Protein AF-A0A0R2AZG6-F1 (afdb_monomer_lite)

Foldseek 3Di:
DVVVVVLVVLLVVLLVVLCVVANPPVNVVVVLVVVVVVDDPDDPVNSVVVVVV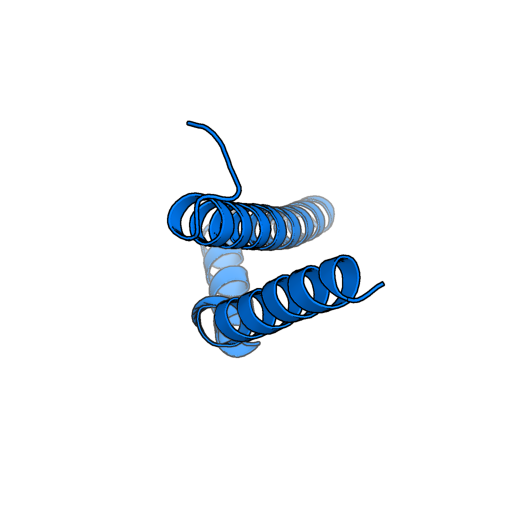VVVVSVVVSVVVSVVVCVVVVVDDD

Sequence (78 aa):
MAENNELRHLISNTADQLVSELYTDDKVQARIADWHANTQEPSLEDEYSYLIAESRDFSEELIFRVLNKLSDEGYLKK

Structure (mmCIF, N/CA/C/O backbone):
data_AF-A0A0R2AZG6-F1
#
_entry.id   AF-A0A0R2AZG6-F1
#
loop_
_atom_site.group_PDB
_atom_site.id
_atom_site.type_symbol
_atom_site.label_atom_id
_atom_site.label_alt_id
_atom_site.label_comp_id
_atom_site.label_asym_id
_atom_site.label_entity_id
_atom_site.label_seq_id
_atom_site.pdbx_PDB_ins_code
_atom_site.Cartn_x
_atom_site.Cartn_y
_atom_site.Cartn_z
_atom_site.occupancy
_atom_site.B_iso_or_equiv
_atom_site.auth_seq_id
_atom_site.auth_comp_id
_atom_site.auth_asym_id
_atom_site.auth_atom_id
_atom_site.pdbx_PDB_model_num
ATOM 1 N N . MET A 1 1 ? -10.350 16.493 21.860 1.00 54.84 1 MET A N 1
ATOM 2 C CA . MET A 1 1 ? -8.902 16.448 21.536 1.00 54.84 1 MET A CA 1
ATOM 3 C C . MET A 1 1 ? -8.344 15.025 21.568 1.00 54.84 1 MET A C 1
ATOM 5 O O . MET A 1 1 ? -7.609 14.703 20.650 1.00 54.84 1 MET A O 1
ATOM 9 N N . ALA A 1 2 ? -8.712 14.171 22.536 1.00 62.22 2 ALA A N 1
ATOM 10 C CA . ALA A 1 2 ? -8.254 12.772 22.606 1.00 62.22 2 ALA A CA 1
ATOM 11 C C . ALA A 1 2 ? -8.661 11.908 21.390 1.00 62.22 2 ALA A C 1
ATOM 13 O O . ALA A 1 2 ? -7.804 11.287 20.780 1.00 62.22 2 ALA A O 1
ATOM 14 N N . GLU A 1 3 ? -9.922 11.980 20.955 1.00 63.72 3 GLU A N 1
ATOM 15 C CA . GLU A 1 3 ? -10.455 11.207 19.814 1.00 63.72 3 GLU A CA 1
ATOM 16 C C . GLU A 1 3 ? -9.731 11.497 18.481 1.00 63.72 3 GLU A C 1
ATOM 18 O O . GLU A 1 3 ? -9.420 10.600 17.702 1.00 63.72 3 GLU A O 1
ATOM 23 N N . ASN A 1 4 ? -9.361 12.761 18.237 1.00 79.31 4 ASN A N 1
ATOM 24 C CA . ASN A 1 4 ? -8.571 13.125 17.057 1.00 79.31 4 ASN A CA 1
ATOM 25 C C . ASN A 1 4 ? -7.135 12.577 17.138 1.00 79.31 4 ASN A C 1
ATOM 27 O O . ASN A 1 4 ? -6.522 12.323 16.106 1.00 79.31 4 ASN A O 1
ATOM 31 N N . ASN A 1 5 ? -6.599 12.402 18.349 1.00 87.75 5 ASN A N 1
ATOM 32 C CA . ASN A 1 5 ? -5.265 11.854 18.559 1.00 87.75 5 ASN A CA 1
ATOM 33 C C . ASN A 1 5 ? -5.241 10.334 18.340 1.00 87.75 5 ASN A C 1
ATOM 35 O O . ASN A 1 5 ? -4.352 9.827 17.664 1.00 87.75 5 ASN A O 1
ATOM 39 N N . GLU A 1 6 ? -6.248 9.619 18.841 1.00 90.38 6 GLU A N 1
ATOM 40 C CA . GLU A 1 6 ? -6.401 8.171 18.640 1.00 90.38 6 GLU A CA 1
ATOM 41 C C . GLU A 1 6 ? -6.538 7.821 17.154 1.00 90.38 6 GLU A C 1
ATOM 43 O O . GLU A 1 6 ? -5.803 6.967 16.657 1.00 90.38 6 GLU A O 1
ATOM 48 N N . LEU A 1 7 ? -7.373 8.556 16.408 1.00 92.50 7 LEU A N 1
ATOM 49 C CA . LEU A 1 7 ? -7.501 8.367 14.960 1.00 92.50 7 LEU A CA 1
ATOM 50 C C . LEU A 1 7 ? -6.179 8.632 14.220 1.00 92.50 7 LEU A C 1
ATOM 52 O O . LEU A 1 7 ? -5.812 7.876 13.322 1.00 92.50 7 LEU A O 1
ATOM 56 N N . ARG A 1 8 ? -5.429 9.675 14.598 1.00 94.50 8 ARG A N 1
ATOM 57 C CA . ARG A 1 8 ? -4.108 9.949 14.004 1.00 94.50 8 ARG A CA 1
ATOM 58 C C . ARG A 1 8 ? -3.118 8.820 14.268 1.00 94.50 8 ARG A C 1
ATOM 60 O O . ARG A 1 8 ? -2.390 8.442 13.355 1.00 94.50 8 ARG A O 1
ATOM 67 N N . HIS A 1 9 ? -3.100 8.274 15.483 1.00 95.94 9 HIS A N 1
ATOM 68 C CA . HIS A 1 9 ? -2.253 7.131 15.816 1.00 95.94 9 HIS A CA 1
ATOM 69 C C . HIS A 1 9 ? -2.651 5.882 15.028 1.00 95.94 9 HIS A C 1
ATOM 71 O O . HIS A 1 9 ? -1.774 5.195 14.511 1.00 95.94 9 HIS A O 1
ATOM 77 N N . LEU A 1 10 ? -3.951 5.617 14.875 1.00 96.00 10 LEU A N 1
ATOM 78 C CA . LEU A 1 10 ? -4.445 4.512 14.057 1.00 96.00 10 LEU A CA 1
ATOM 79 C C . LEU A 1 10 ? -3.990 4.636 12.597 1.00 96.00 10 LEU A C 1
ATOM 81 O O . LEU A 1 10 ? -3.490 3.663 12.029 1.00 96.00 10 LEU A O 1
ATOM 85 N N . ILE A 1 11 ? -4.132 5.828 12.010 1.00 97.12 11 ILE A N 1
ATOM 86 C CA . ILE A 1 11 ? -3.689 6.116 10.640 1.00 97.12 11 ILE A CA 1
ATOM 87 C C . ILE A 1 11 ? -2.173 5.932 10.525 1.00 97.12 11 ILE A C 1
ATOM 89 O O . ILE A 1 11 ? -1.730 5.204 9.644 1.00 97.12 11 ILE A O 1
ATOM 93 N N . SER A 1 12 ? -1.389 6.524 11.433 1.00 97.56 12 SER A N 1
ATOM 94 C CA . SER A 1 12 ? 0.078 6.422 11.424 1.00 97.56 12 SER A CA 1
ATOM 95 C C . SER A 1 12 ? 0.545 4.972 11.522 1.00 97.56 12 SER A C 1
ATOM 97 O O . SER A 1 12 ? 1.281 4.507 10.661 1.00 97.56 12 SER A O 1
ATOM 99 N N . ASN A 1 13 ? 0.049 4.220 12.507 1.00 97.88 13 ASN A N 1
ATOM 100 C CA . ASN A 1 13 ? 0.435 2.823 12.699 1.00 97.88 13 ASN A CA 1
ATOM 101 C C . ASN A 1 13 ? 0.041 1.954 11.497 1.00 97.88 13 ASN A C 1
ATOM 103 O O . ASN A 1 13 ? 0.766 1.035 11.128 1.00 97.88 13 ASN A O 1
ATOM 107 N N . THR A 1 14 ? -1.119 2.220 10.890 1.00 98.06 14 THR A N 1
ATOM 108 C CA . THR A 1 14 ? -1.574 1.470 9.712 1.00 98.06 14 THR A CA 1
ATOM 109 C C . THR A 1 14 ? -0.739 1.817 8.479 1.00 98.06 14 THR A C 1
ATOM 111 O O . THR A 1 14 ? -0.428 0.918 7.702 1.00 98.06 14 THR A O 1
ATOM 114 N N . ALA A 1 15 ? -0.324 3.077 8.326 1.00 98.06 15 ALA A N 1
ATOM 115 C CA . ALA A 1 15 ? 0.602 3.491 7.277 1.00 98.06 15 ALA A CA 1
ATOM 116 C C . ALA A 1 15 ? 1.975 2.824 7.450 1.00 98.06 15 ALA A C 1
ATOM 118 O O . ALA A 1 15 ? 2.480 2.248 6.493 1.00 98.06 15 ALA A O 1
ATOM 119 N N . ASP A 1 16 ? 2.531 2.808 8.665 1.00 98.12 16 ASP A N 1
ATOM 120 C CA . ASP A 1 16 ? 3.816 2.156 8.954 1.00 98.12 16 ASP A CA 1
ATOM 121 C C . ASP A 1 16 ? 3.773 0.648 8.652 1.00 98.12 16 ASP A C 1
ATOM 123 O O . ASP A 1 16 ? 4.691 0.097 8.038 1.00 98.12 16 ASP A O 1
ATOM 127 N N . GLN A 1 17 ? 2.675 -0.019 9.030 1.00 98.06 17 GLN A N 1
ATOM 128 C CA . GLN A 1 17 ? 2.421 -1.422 8.687 1.00 98.06 17 GLN A CA 1
ATOM 129 C C . GLN A 1 17 ? 2.376 -1.624 7.169 1.00 98.06 17 GLN A C 1
ATOM 131 O O . GLN A 1 17 ? 3.084 -2.479 6.642 1.00 98.06 17 GLN A O 1
ATOM 136 N N . LEU A 1 18 ? 1.593 -0.808 6.459 1.00 97.75 18 LEU A N 1
ATOM 137 C CA . LEU A 1 18 ? 1.450 -0.897 5.007 1.00 97.75 18 LEU A CA 1
ATOM 138 C C . LEU A 1 18 ? 2.783 -0.663 4.279 1.00 97.75 18 LEU A C 1
ATOM 140 O O . LEU A 1 18 ? 3.106 -1.389 3.337 1.00 97.75 18 LEU A O 1
ATOM 144 N N . VAL A 1 19 ? 3.583 0.303 4.739 1.00 97.56 19 VAL A N 1
ATOM 145 C CA . VAL A 1 19 ? 4.926 0.561 4.204 1.00 97.56 19 VAL A CA 1
ATOM 146 C C . VAL A 1 19 ? 5.816 -0.657 4.392 1.00 97.56 19 VAL A C 1
ATOM 148 O O . VAL A 1 19 ? 6.365 -1.158 3.415 1.00 97.56 19 VAL A O 1
ATOM 151 N N . SER A 1 20 ? 5.909 -1.190 5.610 1.00 97.69 20 SER A N 1
ATOM 152 C CA . SER A 1 20 ? 6.731 -2.373 5.889 1.00 97.69 20 SER A CA 1
ATOM 153 C C . SER A 1 20 ? 6.301 -3.599 5.065 1.00 97.69 20 SER A C 1
ATOM 155 O O . SER A 1 20 ? 7.135 -4.355 4.551 1.00 97.69 20 SER A O 1
ATOM 157 N N . GLU A 1 21 ? 4.993 -3.784 4.887 1.00 97.12 21 GLU A N 1
ATOM 158 C CA . GLU A 1 21 ? 4.425 -4.929 4.178 1.00 97.12 21 GLU A CA 1
ATOM 159 C C . GLU A 1 21 ? 4.552 -4.834 2.658 1.00 97.12 21 GLU A C 1
ATOM 161 O O . GLU A 1 21 ? 4.852 -5.850 2.030 1.00 97.12 21 GLU A O 1
ATOM 166 N N . LEU A 1 22 ? 4.350 -3.660 2.054 1.00 96.75 22 LEU A N 1
ATOM 167 C CA . LEU A 1 22 ? 4.159 -3.541 0.602 1.00 96.75 22 LEU A CA 1
ATOM 168 C C . LEU A 1 22 ? 4.944 -2.402 -0.061 1.00 96.75 22 LEU A C 1
ATOM 170 O O . LEU A 1 22 ? 5.222 -2.498 -1.255 1.00 96.75 22 LEU A O 1
ATOM 174 N N . TYR A 1 23 ? 5.325 -1.354 0.668 1.00 96.81 23 TYR A N 1
ATOM 175 C CA . TYR A 1 23 ? 5.916 -0.137 0.089 1.00 96.81 23 TYR A CA 1
ATOM 176 C C . TYR A 1 23 ? 7.311 0.186 0.636 1.00 96.81 23 TYR A C 1
ATOM 178 O O . TYR A 1 23 ? 7.700 1.348 0.714 1.00 96.81 23 TYR A O 1
ATOM 186 N N . THR A 1 24 ? 8.086 -0.834 0.999 1.00 96.88 24 THR A N 1
ATOM 187 C CA . THR A 1 24 ? 9.528 -0.676 1.191 1.00 96.88 24 THR A CA 1
ATOM 188 C C . THR A 1 24 ? 10.201 -0.365 -0.148 1.00 96.88 24 THR A C 1
ATOM 190 O O . THR A 1 24 ? 9.706 -0.777 -1.201 1.00 96.88 24 THR A O 1
ATOM 193 N N . ASP A 1 25 ? 11.328 0.351 -0.120 1.00 94.88 25 ASP A N 1
ATOM 194 C CA . ASP A 1 25 ? 12.019 0.809 -1.335 1.00 94.88 25 ASP A CA 1
ATOM 195 C C . ASP A 1 25 ? 12.287 -0.334 -2.326 1.00 94.88 25 ASP A C 1
ATOM 197 O O . ASP A 1 25 ? 12.033 -0.196 -3.518 1.00 94.88 25 ASP A O 1
ATOM 201 N N . ASP A 1 26 ? 12.726 -1.495 -1.840 1.00 96.94 26 ASP A N 1
ATOM 202 C CA . ASP A 1 26 ? 12.969 -2.689 -2.655 1.00 96.94 26 ASP A CA 1
ATOM 203 C C . ASP A 1 26 ? 11.705 -3.192 -3.372 1.00 96.94 26 ASP A C 1
ATOM 205 O O . ASP A 1 26 ? 11.765 -3.538 -4.552 1.00 96.94 26 ASP A O 1
ATOM 209 N N . LYS A 1 27 ? 10.548 -3.184 -2.701 1.00 97.00 27 LYS A N 1
ATOM 210 C CA . LYS A 1 27 ? 9.267 -3.622 -3.279 1.00 97.00 27 LYS A CA 1
ATOM 211 C C . LYS A 1 27 ? 8.728 -2.623 -4.292 1.00 97.00 27 LYS A C 1
ATOM 213 O O . LYS A 1 27 ? 8.197 -3.037 -5.320 1.00 97.00 27 LYS A O 1
ATOM 218 N N . VAL A 1 28 ? 8.872 -1.326 -4.019 1.00 96.06 28 VAL A N 1
ATOM 219 C CA . VAL A 1 28 ? 8.485 -0.265 -4.960 1.00 96.06 28 VAL A CA 1
ATOM 220 C C . VAL A 1 28 ? 9.347 -0.346 -6.220 1.00 96.06 28 VAL A C 1
ATOM 222 O O . VAL A 1 28 ? 8.814 -0.367 -7.326 1.00 96.06 28 VAL A O 1
ATOM 225 N N . GLN A 1 29 ? 10.669 -0.474 -6.069 1.00 95.56 29 GLN A N 1
ATOM 226 C CA . GLN A 1 29 ? 11.583 -0.611 -7.206 1.00 95.56 29 GLN A CA 1
ATOM 227 C C . GLN A 1 29 ? 11.325 -1.890 -8.009 1.00 95.56 29 GLN A C 1
ATOM 229 O O . GLN A 1 29 ? 11.371 -1.849 -9.237 1.00 95.56 29 GLN A O 1
ATOM 234 N N . ALA A 1 30 ? 10.999 -3.006 -7.347 1.00 97.25 30 ALA A N 1
ATOM 235 C CA . ALA A 1 30 ? 10.615 -4.237 -8.033 1.00 97.25 30 ALA A CA 1
ATOM 236 C C . ALA A 1 30 ? 9.361 -4.042 -8.901 1.00 97.25 30 ALA A C 1
ATOM 238 O O . ALA A 1 30 ? 9.374 -4.417 -10.069 1.00 97.25 30 ALA A O 1
ATOM 239 N N . ARG A 1 31 ? 8.315 -3.383 -8.380 1.00 97.00 31 ARG A N 1
ATOM 240 C CA . ARG A 1 31 ? 7.097 -3.103 -9.160 1.00 97.00 31 ARG A CA 1
ATOM 241 C C . ARG A 1 31 ? 7.343 -2.160 -10.334 1.00 97.00 31 ARG A C 1
ATOM 243 O O . ARG A 1 31 ? 6.843 -2.421 -11.423 1.00 97.00 31 ARG A O 1
ATOM 250 N N . ILE A 1 32 ? 8.152 -1.116 -10.143 1.00 95.44 32 ILE A N 1
ATOM 251 C CA . ILE A 1 32 ? 8.558 -0.213 -11.231 1.00 95.44 32 ILE A CA 1
ATOM 252 C C . ILE A 1 32 ? 9.309 -0.994 -12.318 1.00 95.44 32 ILE A C 1
ATOM 254 O O . ILE A 1 32 ? 8.993 -0.868 -13.500 1.00 95.44 32 ILE A O 1
ATOM 258 N N . ALA A 1 33 ? 10.271 -1.838 -11.935 1.00 95.31 33 ALA A N 1
ATOM 259 C CA . ALA A 1 33 ? 11.026 -2.660 -12.877 1.00 95.31 33 ALA A CA 1
ATOM 260 C C . ALA A 1 33 ? 10.122 -3.645 -13.637 1.00 95.31 33 ALA A C 1
ATOM 262 O O . ALA A 1 33 ? 10.235 -3.762 -14.859 1.00 95.31 33 ALA A O 1
ATOM 263 N N . ASP A 1 34 ? 9.196 -4.301 -12.937 1.00 97.06 34 ASP A N 1
ATOM 264 C CA . ASP A 1 34 ? 8.208 -5.195 -13.541 1.00 97.06 34 ASP A CA 1
ATOM 265 C C . ASP A 1 34 ? 7.289 -4.434 -14.506 1.00 97.06 34 ASP A C 1
ATOM 267 O O . ASP A 1 34 ? 7.025 -4.905 -15.614 1.00 97.06 34 ASP A O 1
ATOM 271 N N . TRP A 1 35 ? 6.837 -3.234 -14.140 1.00 96.88 35 TRP A N 1
ATOM 272 C CA . TRP A 1 35 ? 6.027 -2.386 -15.012 1.00 96.88 35 TRP A CA 1
ATOM 273 C C . TRP A 1 35 ? 6.785 -1.983 -16.283 1.00 96.88 35 TRP A C 1
ATOM 275 O O . TRP A 1 35 ? 6.252 -2.148 -17.383 1.00 96.88 35 TRP A O 1
ATOM 285 N N . HIS A 1 36 ? 8.046 -1.552 -16.167 1.00 94.81 36 HIS A N 1
ATOM 286 C CA . HIS A 1 36 ? 8.895 -1.249 -17.325 1.00 94.81 36 HIS A CA 1
ATOM 287 C C . HIS A 1 36 ? 9.119 -2.470 -18.219 1.00 94.81 36 HIS A C 1
ATOM 289 O O . HIS A 1 36 ? 9.094 -2.344 -19.440 1.00 94.81 36 HIS A O 1
ATOM 295 N N . ALA A 1 37 ? 9.313 -3.658 -17.640 1.00 95.38 37 ALA A N 1
ATOM 296 C CA . ALA A 1 37 ? 9.517 -4.886 -18.405 1.00 95.38 37 ALA A CA 1
ATOM 297 C C . ALA A 1 37 ? 8.277 -5.299 -19.221 1.00 95.38 37 ALA A C 1
ATOM 299 O O . ALA A 1 37 ? 8.410 -5.984 -20.235 1.00 95.38 37 ALA A O 1
ATOM 300 N N . ASN A 1 38 ? 7.082 -4.883 -18.790 1.00 94.94 38 ASN A N 1
ATOM 301 C CA . ASN A 1 38 ? 5.807 -5.220 -19.426 1.00 94.94 38 ASN A CA 1
ATOM 302 C C . ASN A 1 38 ? 5.195 -4.067 -20.237 1.00 94.94 38 ASN A C 1
ATOM 304 O O . ASN A 1 38 ? 4.158 -4.256 -20.877 1.00 94.94 38 ASN A O 1
ATOM 308 N N . THR A 1 39 ? 5.831 -2.896 -20.244 1.00 92.81 39 THR A N 1
ATOM 309 C CA . THR A 1 39 ? 5.372 -1.721 -20.987 1.00 92.81 39 THR A CA 1
ATOM 310 C C . THR A 1 39 ? 6.316 -1.464 -22.151 1.00 92.81 39 THR A C 1
ATOM 312 O O . THR A 1 39 ? 7.522 -1.307 -21.975 1.00 92.81 39 THR A O 1
ATOM 315 N N . GLN A 1 40 ? 5.782 -1.441 -23.370 1.00 91.06 40 GLN A N 1
ATOM 316 C CA . GLN A 1 40 ? 6.592 -1.189 -24.556 1.00 91.06 40 GLN A CA 1
ATOM 317 C C . GLN A 1 40 ? 6.949 0.296 -24.639 1.00 91.06 40 GLN A C 1
ATOM 319 O O . GLN A 1 40 ? 6.058 1.115 -24.831 1.00 91.06 40 GLN A O 1
ATOM 324 N N . GLU A 1 41 ? 8.243 0.610 -24.523 1.00 89.62 41 GLU A N 1
ATOM 325 C CA . GLU A 1 41 ? 8.802 1.965 -24.673 1.00 89.62 41 GLU A CA 1
ATOM 326 C C . GLU A 1 41 ? 7.972 3.050 -23.950 1.00 89.62 41 GLU A C 1
ATOM 328 O O . GLU A 1 41 ? 7.448 3.954 -24.605 1.00 89.62 41 GLU A O 1
ATOM 333 N N . PRO A 1 42 ? 7.820 2.969 -22.610 1.00 91.31 42 PRO A N 1
ATOM 334 C CA . PRO A 1 42 ? 7.029 3.941 -21.865 1.00 91.31 42 PRO A CA 1
ATOM 335 C C . PRO A 1 42 ? 7.587 5.350 -22.057 1.00 91.31 42 PRO A C 1
ATOM 337 O O . PRO A 1 42 ? 8.797 5.581 -21.960 1.00 91.31 42 PRO A O 1
ATOM 340 N N . SER A 1 43 ? 6.696 6.304 -22.311 1.00 94.88 43 SER A N 1
ATOM 341 C CA . SER A 1 43 ? 7.048 7.716 -22.282 1.00 94.88 43 SER A CA 1
ATOM 342 C C . SER A 1 43 ? 7.226 8.198 -20.839 1.00 94.88 43 SER A C 1
ATOM 344 O O . SER A 1 43 ? 6.804 7.551 -19.879 1.00 94.88 43 SER A O 1
ATOM 346 N N . LEU A 1 44 ? 7.800 9.391 -20.677 1.00 93.88 44 LEU A N 1
ATOM 347 C CA . LEU A 1 44 ? 7.893 10.032 -19.365 1.00 93.88 44 LEU A CA 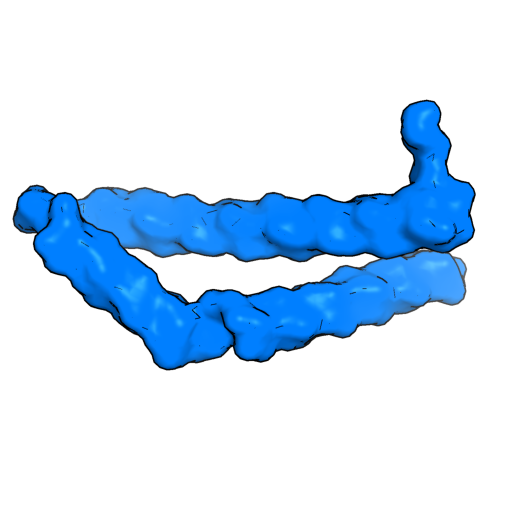1
ATOM 348 C C . LEU A 1 44 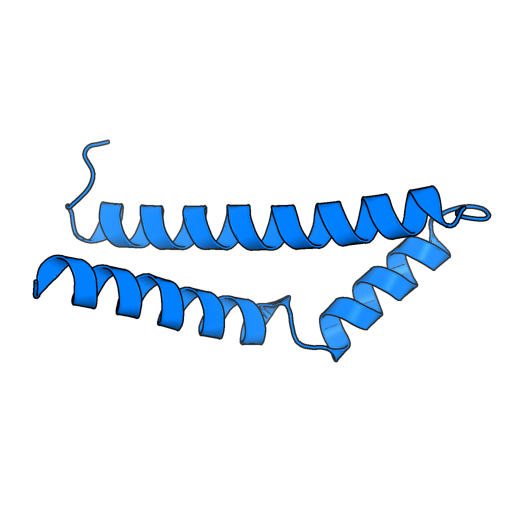? 6.503 10.292 -18.746 1.00 93.88 44 LEU A C 1
ATOM 350 O O . LEU A 1 44 ? 6.34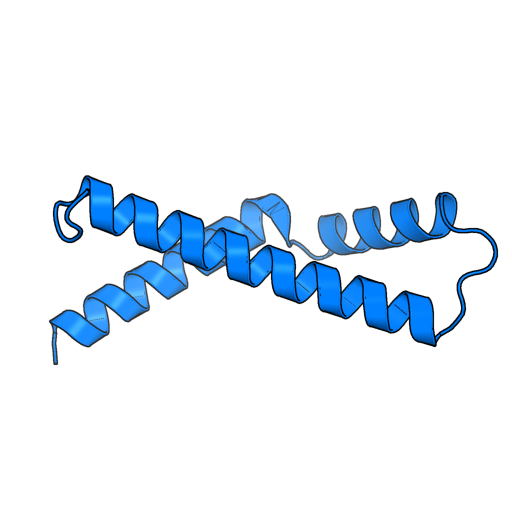1 10.233 -17.530 1.00 93.88 44 LEU A O 1
ATOM 354 N N . GLU A 1 45 ? 5.490 10.568 -19.574 1.00 95.88 45 GLU A N 1
ATOM 355 C CA . GLU A 1 45 ? 4.108 10.767 -19.116 1.00 95.88 45 GLU A CA 1
ATOM 356 C C . GLU A 1 45 ? 3.501 9.467 -18.571 1.00 95.88 45 GLU A C 1
ATOM 358 O O . GLU A 1 45 ? 2.783 9.497 -17.566 1.00 95.88 45 GLU A O 1
ATOM 363 N N . ASP A 1 46 ? 3.830 8.329 -19.186 1.00 95.94 46 ASP A N 1
ATOM 364 C CA . ASP A 1 46 ? 3.395 7.007 -18.725 1.00 95.94 46 ASP A CA 1
ATOM 365 C C . ASP A 1 46 ? 4.024 6.664 -17.372 1.00 95.94 46 ASP A C 1
ATOM 367 O O . ASP A 1 46 ? 3.332 6.188 -16.473 1.00 95.94 46 ASP A O 1
ATOM 371 N N . GLU A 1 47 ? 5.312 6.970 -17.192 1.00 94.81 47 GLU A N 1
ATOM 372 C CA . GLU A 1 47 ? 6.025 6.728 -15.933 1.00 94.81 47 GLU A CA 1
ATOM 373 C C . GLU A 1 47 ? 5.447 7.570 -14.789 1.00 94.81 47 GLU A C 1
ATOM 375 O O . GLU A 1 47 ? 5.134 7.043 -13.720 1.00 94.81 47 GLU A O 1
ATOM 380 N N . TYR A 1 48 ? 5.200 8.865 -15.016 1.00 95.56 48 TYR A N 1
ATOM 381 C CA . TYR A 1 48 ? 4.524 9.694 -14.015 1.00 95.56 48 TYR A CA 1
ATOM 382 C C . TYR A 1 48 ? 3.107 9.206 -13.716 1.00 95.56 48 TYR A C 1
ATOM 384 O O . TYR A 1 48 ? 2.694 9.202 -12.555 1.00 95.56 48 TYR A O 1
ATOM 392 N N . SER A 1 49 ? 2.367 8.772 -14.737 1.00 96.69 49 SER A N 1
ATOM 393 C CA . SER A 1 49 ? 1.021 8.223 -14.557 1.00 96.69 49 SER A CA 1
ATOM 394 C C . SER A 1 49 ? 1.045 6.956 -13.701 1.00 96.69 49 SER A C 1
ATOM 396 O O . SER A 1 49 ? 0.204 6.806 -12.812 1.00 96.69 49 SER A O 1
ATOM 398 N N . TYR A 1 50 ? 2.033 6.085 -13.914 1.00 96.69 50 TYR A N 1
ATOM 399 C CA . TYR A 1 50 ? 2.240 4.882 -13.114 1.00 96.69 50 TYR A CA 1
ATOM 400 C C . TYR A 1 50 ? 2.579 5.215 -11.654 1.00 96.69 50 TYR A C 1
ATOM 402 O O . TYR A 1 50 ? 1.930 4.709 -10.740 1.00 96.69 50 TYR A O 1
ATOM 410 N N . LEU A 1 51 ? 3.515 6.136 -11.409 1.00 95.44 51 LEU A N 1
ATOM 411 C CA . LEU A 1 51 ? 3.887 6.545 -10.048 1.00 95.44 51 LEU A CA 1
ATOM 412 C C . LEU A 1 51 ? 2.726 7.216 -9.293 1.00 95.44 51 LEU A C 1
ATOM 414 O O . LEU A 1 51 ? 2.550 7.003 -8.091 1.00 95.44 51 LEU A O 1
ATOM 418 N N . ILE A 1 52 ? 1.903 8.007 -9.987 1.00 97.19 52 ILE A N 1
ATOM 419 C CA . ILE A 1 52 ? 0.685 8.588 -9.405 1.00 97.19 52 ILE A CA 1
ATOM 420 C C . ILE A 1 52 ? -0.329 7.488 -9.072 1.00 97.19 52 ILE A C 1
ATOM 422 O O . ILE A 1 52 ? -0.958 7.549 -8.012 1.00 97.19 52 ILE A O 1
ATOM 426 N N . ALA A 1 53 ? -0.483 6.481 -9.938 1.00 97.31 53 ALA A N 1
ATOM 427 C CA . ALA A 1 53 ? -1.341 5.333 -9.664 1.00 97.31 53 ALA A CA 1
ATOM 428 C C . ALA A 1 53 ? -0.860 4.558 -8.425 1.00 97.31 53 ALA A C 1
ATOM 430 O O . ALA A 1 53 ? -1.662 4.336 -7.525 1.00 97.31 53 ALA A O 1
ATOM 431 N N . GLU A 1 54 ? 0.441 4.282 -8.295 1.00 96.50 54 GLU A N 1
ATOM 432 C CA . GLU A 1 54 ? 1.023 3.638 -7.103 1.00 96.50 54 GLU A CA 1
ATOM 433 C C . GLU A 1 5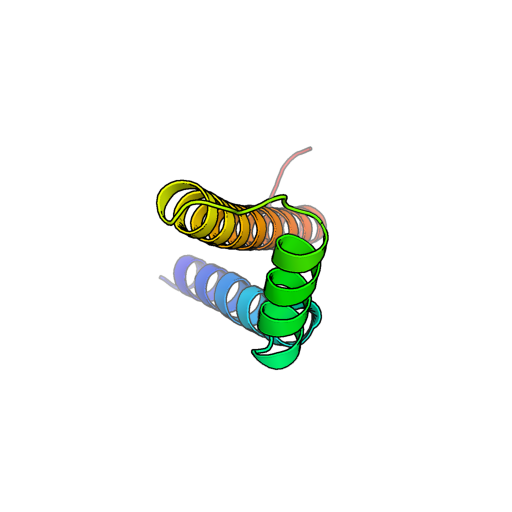4 ? 0.722 4.414 -5.808 1.00 96.50 54 GLU A C 1
ATOM 435 O O . GLU A 1 54 ? 0.365 3.826 -4.783 1.00 96.50 54 GLU A O 1
ATOM 440 N N . SER A 1 55 ? 0.822 5.749 -5.845 1.00 95.81 55 SER A N 1
ATOM 441 C CA . SER A 1 55 ? 0.490 6.599 -4.694 1.00 95.81 55 SER A CA 1
ATOM 442 C C . SER A 1 55 ? -1.004 6.581 -4.358 1.00 95.81 55 SER A C 1
ATOM 444 O O . SER A 1 55 ? -1.371 6.701 -3.180 1.00 95.81 55 SER A O 1
ATOM 446 N N . ARG A 1 56 ? -1.872 6.486 -5.370 1.00 97.62 56 ARG A N 1
ATOM 447 C CA . ARG A 1 56 ? -3.319 6.366 -5.169 1.00 97.62 56 ARG A CA 1
ATOM 448 C C . ARG A 1 56 ? -3.643 5.021 -4.531 1.00 97.62 56 ARG A C 1
ATOM 450 O O . ARG A 1 56 ? -4.335 5.011 -3.518 1.00 97.62 56 ARG A O 1
ATOM 457 N N . ASP A 1 57 ? -3.083 3.938 -5.052 1.00 97.75 57 ASP A N 1
ATOM 458 C CA . ASP A 1 57 ? -3.325 2.581 -4.563 1.00 97.75 57 ASP A CA 1
ATOM 459 C C . ASP A 1 57 ? -2.882 2.436 -3.094 1.00 97.75 57 ASP A C 1
ATOM 461 O O . ASP A 1 57 ? -3.619 1.892 -2.271 1.00 97.75 57 ASP A O 1
ATOM 465 N N . PHE A 1 58 ? -1.745 3.039 -2.716 1.00 97.88 58 PHE A N 1
ATOM 466 C CA . PHE A 1 58 ? -1.320 3.130 -1.312 1.00 97.88 58 PHE A CA 1
ATOM 467 C C . PHE A 1 58 ? -2.369 3.827 -0.437 1.00 97.88 58 PHE A C 1
ATOM 469 O O . PHE A 1 58 ? -2.699 3.366 0.658 1.00 97.88 58 PHE A O 1
ATOM 476 N N . SER A 1 59 ? -2.883 4.963 -0.912 1.00 97.75 59 SER A N 1
ATOM 477 C CA . SER A 1 59 ? -3.839 5.778 -0.162 1.00 97.75 59 SER A CA 1
ATOM 478 C C . SER A 1 59 ? -5.183 5.065 -0.002 1.00 97.75 59 SER A C 1
ATOM 480 O O . SER A 1 59 ? -5.771 5.107 1.079 1.00 97.75 59 SER A O 1
ATOM 482 N N . GLU A 1 60 ? -5.658 4.394 -1.051 1.00 98.25 60 GLU A N 1
ATOM 483 C CA . GLU A 1 60 ? -6.889 3.602 -1.028 1.00 98.25 60 GLU A CA 1
ATOM 484 C C . GLU A 1 60 ? -6.778 2.432 -0.048 1.00 98.25 60 GLU A C 1
ATOM 486 O O . GLU A 1 60 ? -7.660 2.264 0.797 1.00 98.25 60 GLU A O 1
ATOM 491 N N . GLU A 1 61 ? -5.669 1.689 -0.076 1.00 98.19 61 GLU A N 1
ATOM 492 C CA . GLU A 1 61 ? -5.433 0.576 0.846 1.00 98.19 61 GLU A CA 1
ATOM 493 C C . GLU A 1 61 ? -5.314 1.056 2.301 1.00 98.19 61 GLU A C 1
ATOM 495 O O . GLU A 1 61 ? -5.893 0.455 3.211 1.00 98.19 61 GLU A O 1
ATOM 500 N N . LEU A 1 62 ? -4.624 2.177 2.544 1.00 98.25 62 LEU A N 1
ATOM 501 C CA . LEU A 1 62 ? -4.541 2.783 3.875 1.00 98.25 62 LEU A CA 1
ATOM 502 C C . LEU A 1 62 ? -5.934 3.143 4.407 1.00 98.25 62 LEU A C 1
ATOM 504 O O . LEU A 1 62 ? -6.275 2.783 5.537 1.00 98.25 62 LEU A O 1
ATOM 508 N N . ILE A 1 63 ? -6.746 3.831 3.598 1.00 97.69 63 ILE A N 1
ATOM 509 C CA . ILE A 1 63 ? -8.114 4.211 3.970 1.00 97.69 63 ILE A CA 1
ATOM 510 C C . ILE A 1 63 ? -8.950 2.960 4.232 1.00 97.69 63 ILE A C 1
ATOM 512 O O . ILE A 1 63 ? -9.612 2.880 5.266 1.00 97.69 63 ILE A O 1
ATOM 516 N N . PHE A 1 64 ? -8.890 1.967 3.345 1.00 97.75 64 PHE A N 1
ATOM 517 C CA . PHE A 1 64 ? -9.629 0.718 3.487 1.00 97.75 64 PHE A CA 1
ATOM 518 C C . PHE A 1 64 ? -9.291 0.001 4.799 1.00 97.75 64 PHE A C 1
ATOM 520 O O . PHE A 1 64 ? -10.190 -0.345 5.568 1.00 97.75 64 PHE A O 1
ATOM 527 N N . ARG A 1 65 ? -8.001 -0.159 5.117 1.00 97.56 65 ARG A N 1
ATOM 528 C CA . ARG A 1 65 ? -7.552 -0.790 6.369 1.00 97.56 65 ARG A CA 1
ATOM 529 C C . ARG A 1 65 ? -7.992 -0.015 7.605 1.00 97.56 65 ARG A C 1
ATOM 531 O O . ARG A 1 65 ? -8.430 -0.631 8.576 1.00 97.56 65 ARG A O 1
ATOM 538 N N . VAL A 1 66 ? -7.892 1.315 7.585 1.00 97.12 66 VAL A N 1
ATOM 539 C CA . VAL A 1 66 ? -8.337 2.160 8.704 1.00 97.12 66 VAL A CA 1
ATOM 540 C C . VAL A 1 66 ? -9.848 2.038 8.903 1.00 97.12 66 VAL A C 1
ATOM 542 O O . VAL A 1 66 ? -10.292 1.817 10.028 1.00 97.12 66 VAL A O 1
ATOM 545 N N . LEU A 1 67 ? -10.639 2.123 7.830 1.00 96.19 67 LEU A N 1
ATOM 546 C CA . LEU A 1 67 ? -12.095 1.985 7.903 1.00 96.19 67 LEU A CA 1
ATOM 547 C C . LEU A 1 67 ? -12.514 0.599 8.406 1.00 96.19 67 LEU A C 1
ATOM 549 O O . LEU A 1 67 ? -13.416 0.513 9.235 1.00 96.19 67 LEU A O 1
ATOM 553 N N . ASN A 1 68 ? -11.841 -0.472 7.979 1.00 95.81 68 ASN A N 1
ATOM 554 C CA . ASN A 1 68 ? -12.117 -1.815 8.492 1.00 95.81 68 ASN A CA 1
ATOM 555 C C . ASN A 1 68 ? -11.830 -1.928 9.992 1.00 95.81 68 ASN A C 1
ATOM 557 O O . ASN A 1 68 ? -12.693 -2.401 10.725 1.00 95.81 68 ASN A O 1
ATOM 561 N N . LYS A 1 69 ? -10.687 -1.418 10.473 1.00 94.88 69 LYS A N 1
ATOM 562 C CA . LYS A 1 69 ? -10.374 -1.406 11.914 1.00 94.88 69 LYS A CA 1
ATOM 563 C C . LYS A 1 69 ? -11.435 -0.643 12.716 1.00 94.88 69 LYS A C 1
ATOM 565 O O . LYS A 1 69 ? -11.936 -1.154 13.711 1.00 94.88 69 LYS A O 1
ATOM 570 N N . LEU A 1 70 ? -11.854 0.531 12.235 1.00 94.06 70 LEU A N 1
ATOM 571 C CA . LEU A 1 70 ? -12.924 1.311 12.870 1.00 94.06 70 LEU A CA 1
ATOM 572 C C . LEU A 1 70 ? -14.281 0.588 12.839 1.00 94.06 70 LEU A C 1
ATOM 574 O O . LEU A 1 70 ? -15.058 0.690 13.788 1.00 94.06 70 LEU A O 1
ATOM 578 N N . SER A 1 71 ? -14.586 -0.138 11.761 1.00 94.06 71 SER A N 1
ATOM 579 C CA . SER A 1 71 ? -15.786 -0.977 11.672 1.00 94.06 71 SER A CA 1
ATOM 580 C C . SER A 1 71 ? -15.744 -2.128 12.679 1.00 94.06 71 SER A C 1
ATOM 582 O O . SER A 1 71 ? -16.753 -2.396 13.329 1.00 94.06 71 SER A O 1
ATOM 584 N N . ASP A 1 72 ? -14.604 -2.802 12.821 1.00 92.88 72 ASP A N 1
ATOM 585 C CA . ASP A 1 72 ? -14.430 -3.932 13.742 1.00 92.88 72 ASP A CA 1
ATOM 586 C C . ASP A 1 72 ? -14.515 -3.497 15.212 1.00 92.88 72 ASP A C 1
ATOM 588 O O . ASP A 1 72 ? -15.057 -4.216 16.051 1.00 92.88 72 ASP A O 1
ATOM 592 N N . GLU A 1 73 ? -14.062 -2.281 15.514 1.00 90.19 73 GLU A N 1
ATOM 593 C CA . GLU A 1 73 ? -14.193 -1.641 16.827 1.00 90.19 73 GLU A CA 1
ATOM 594 C C . GLU A 1 73 ? -15.608 -1.078 17.093 1.00 90.19 73 GLU A C 1
ATOM 596 O O . GLU A 1 73 ? -15.903 -0.610 18.193 1.00 90.19 73 GLU A O 1
ATOM 601 N N . GLY A 1 74 ? -16.515 -1.150 16.110 1.00 90.25 74 GLY A N 1
ATOM 602 C CA . GLY A 1 74 ? -17.916 -0.738 16.243 1.00 90.25 74 GLY A CA 1
ATOM 603 C C . GLY A 1 74 ? -18.171 0.762 16.067 1.00 90.25 74 GLY A C 1
ATOM 604 O O . GLY A 1 74 ? -19.278 1.228 16.349 1.00 90.25 74 GLY A O 1
ATOM 605 N N . TYR A 1 75 ? -17.187 1.525 15.581 1.00 88.00 75 TYR A N 1
ATOM 606 C CA . TYR A 1 75 ? -17.327 2.962 15.320 1.00 88.00 75 TYR A CA 1
ATOM 607 C C . 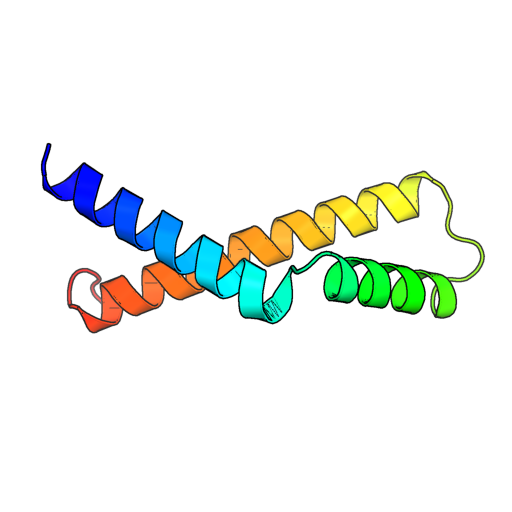TYR A 1 75 ? -18.096 3.271 14.029 1.00 88.00 75 TYR A C 1
ATOM 609 O O . TYR A 1 75 ? -18.672 4.354 13.903 1.00 88.00 75 TYR A O 1
ATOM 617 N N . LEU A 1 76 ? -18.138 2.335 13.075 1.00 86.25 76 LEU A N 1
ATOM 618 C CA . LEU A 1 76 ? -18.874 2.482 11.817 1.00 86.25 76 LEU A CA 1
ATOM 619 C C . LEU A 1 76 ? -20.114 1.582 11.799 1.00 86.25 76 LEU A C 1
ATOM 621 O O . LEU A 1 76 ? -20.068 0.415 12.184 1.00 86.25 76 LEU A O 1
ATOM 625 N N . LYS A 1 77 ? -21.240 2.125 11.326 1.00 73.31 77 LYS A N 1
ATOM 626 C CA . LYS A 1 77 ? -22.446 1.336 11.047 1.00 73.31 77 LYS A CA 1
ATOM 627 C C . LYS A 1 77 ? -22.319 0.713 9.657 1.00 73.31 77 LYS A C 1
ATOM 629 O O . LYS A 1 77 ? -21.986 1.429 8.716 1.00 73.31 77 LYS A O 1
ATOM 634 N N . LYS A 1 78 ? -22.577 -0.593 9.563 1.00 59.53 78 LYS A N 1
ATOM 635 C CA . LYS A 1 78 ? -22.703 -1.318 8.290 1.00 59.53 78 LYS A CA 1
ATOM 636 C C . LYS A 1 78 ? -23.977 -0.934 7.548 1.00 59.53 78 LYS A C 1
ATOM 638 O O . LYS A 1 78 ? -24.990 -0.669 8.237 1.00 59.53 78 LYS A O 1
#

Secondary structure (DSSP, 8-state):
-HHHHHHHHHHHHHHHHHHHHH-SHHHHHHHHHHHHHHSSS--HHHHHHHHHHHHHHHHHHHHHHHHHHHHHTT-S--

pLDDT: mean 93.2, std 8.73, range [54.84, 98.25]

Radius of gyration: 16.37 Å; chains: 1; bounding box: 36×22×47 Å

Organism: NCBI:txid1423727